Protein AF-A0A7C3JT21-F1 (afdb_monomer_lite)

Radius of gyration: 18.12 Å; chains: 1; bounding box: 40×32×43 Å

Secondary structure (DSSP, 8-state):
-HHHHHTT--GGGS-SSHHHHHHHHHHHHHSS-----HHHHHHHHHHHS--SGGGGGGHHHHHHHHHHHS-HHHHHHTT----HHHHHHHHHHHHHHHHHGGGS-HHHHS-HHHHHHHHHT-

Structure (mmCIF, N/CA/C/O backbone):
data_AF-A0A7C3JT21-F1
#
_entry.id   AF-A0A7C3JT21-F1
#
loop_
_atom_site.group_PDB
_atom_site.id
_atom_site.type_symbol
_atom_site.label_atom_id
_atom_site.label_alt_id
_atom_site.label_comp_id
_atom_site.label_asym_id
_atom_site.label_entity_id
_atom_site.label_seq_id
_atom_site.pdbx_PDB_ins_code
_atom_site.Cartn_x
_atom_site.Cartn_y
_atom_site.Cartn_z
_atom_site.occupancy
_atom_site.B_iso_or_equiv
_atom_site.auth_seq_id
_atom_site.auth_comp_id
_atom_site.auth_asym_id
_atom_site.auth_atom_id
_atom_site.pdbx_PDB_model_num
ATOM 1 N N . LYS A 1 1 ? 3.525 -9.665 -19.776 1.00 68.06 1 LYS A N 1
ATOM 2 C CA . LYS A 1 1 ? 2.415 -10.425 -20.401 1.00 68.06 1 LYS A CA 1
ATOM 3 C C . LYS A 1 1 ? 2.665 -11.930 -20.360 1.00 68.06 1 LYS A C 1
ATOM 5 O O . LYS A 1 1 ? 1.785 -12.656 -19.936 1.00 68.06 1 LYS A O 1
ATOM 10 N N . GLU A 1 2 ? 3.866 -12.395 -20.705 1.00 79.44 2 GLU A N 1
ATOM 11 C CA . GLU A 1 2 ? 4.227 -13.821 -20.662 1.00 79.44 2 GLU A CA 1
ATOM 12 C C . GLU A 1 2 ? 4.009 -14.488 -19.296 1.00 79.44 2 GLU A C 1
ATOM 14 O O . GLU A 1 2 ? 3.307 -15.487 -19.226 1.00 79.44 2 GLU A O 1
ATOM 19 N N . LEU A 1 3 ? 4.465 -13.861 -18.206 1.00 83.75 3 LEU A N 1
ATOM 20 C CA . LEU A 1 3 ? 4.221 -14.362 -16.848 1.00 83.75 3 LEU A CA 1
ATOM 21 C C . LEU A 1 3 ? 2.725 -14.548 -16.539 1.00 83.75 3 LEU A C 1
ATOM 23 O O . LEU A 1 3 ? 2.332 -15.554 -15.970 1.00 83.75 3 LEU A O 1
ATOM 27 N N . ALA A 1 4 ? 1.875 -13.604 -16.946 1.00 84.25 4 ALA A N 1
ATOM 28 C CA . ALA A 1 4 ? 0.433 -13.692 -16.721 1.00 84.25 4 ALA A CA 1
ATOM 29 C C . ALA A 1 4 ? -0.209 -14.855 -17.501 1.00 84.25 4 ALA A C 1
ATOM 31 O O . ALA A 1 4 ? -1.096 -15.518 -16.969 1.00 84.25 4 ALA A O 1
ATOM 32 N N . ARG A 1 5 ? 0.284 -15.162 -18.712 1.00 84.50 5 ARG A N 1
ATOM 33 C CA . ARG A 1 5 ? -0.152 -16.347 -19.475 1.00 84.50 5 ARG A CA 1
ATOM 34 C C . ARG A 1 5 ? 0.218 -17.652 -18.770 1.00 84.50 5 ARG A C 1
ATOM 36 O O . ARG A 1 5 ? -0.601 -18.561 -18.754 1.00 84.50 5 ARG A O 1
ATOM 43 N N . LEU A 1 6 ? 1.395 -17.725 -18.139 1.00 90.19 6 LEU A N 1
ATOM 44 C CA . LEU A 1 6 ? 1.793 -18.892 -17.334 1.00 90.19 6 LEU A CA 1
ATOM 45 C C . LEU A 1 6 ? 0.855 -19.123 -16.140 1.00 90.19 6 LEU A C 1
ATOM 47 O O . LEU A 1 6 ? 0.634 -20.261 -15.745 1.00 90.19 6 LEU A O 1
ATOM 51 N N . PHE A 1 7 ? 0.257 -18.056 -15.605 1.00 89.75 7 PHE A N 1
ATOM 52 C CA . PHE A 1 7 ? -0.783 -18.128 -14.573 1.00 89.75 7 PHE A CA 1
ATOM 53 C C . PHE A 1 7 ? -2.201 -18.360 -15.134 1.00 89.75 7 PHE A C 1
ATOM 55 O O . PHE A 1 7 ? -3.174 -18.247 -14.392 1.00 89.75 7 PHE A O 1
ATOM 62 N N . GLY A 1 8 ? -2.347 -18.661 -16.431 1.00 91.44 8 GLY A N 1
ATOM 63 C CA . GLY A 1 8 ? -3.641 -18.924 -17.070 1.00 91.44 8 GLY A CA 1
ATOM 64 C C . GLY A 1 8 ? -4.510 -17.680 -17.289 1.00 91.44 8 GLY A C 1
ATOM 65 O O . GLY A 1 8 ? -5.704 -17.798 -17.561 1.00 91.44 8 GLY A O 1
ATOM 66 N N . ILE A 1 9 ? -3.944 -16.474 -17.175 1.00 91.31 9 ILE A N 1
ATOM 67 C CA . ILE A 1 9 ? -4.686 -15.229 -17.392 1.00 91.31 9 ILE A CA 1
ATOM 68 C C . ILE A 1 9 ? -4.826 -14.994 -18.901 1.00 91.31 9 ILE A C 1
ATOM 70 O O . ILE A 1 9 ? -3.829 -14.814 -19.605 1.00 91.31 9 ILE A O 1
ATOM 74 N N . ARG A 1 10 ? -6.073 -14.974 -19.392 1.00 90.12 10 ARG A N 1
ATOM 75 C CA . ARG A 1 10 ? -6.402 -14.671 -20.797 1.00 90.12 10 ARG A CA 1
ATOM 76 C C . ARG A 1 10 ? -5.886 -13.287 -21.191 1.00 90.12 10 ARG A C 1
ATOM 78 O O . ARG A 1 10 ? -5.973 -12.355 -20.396 1.00 90.12 10 ARG A O 1
ATOM 85 N N . GLU A 1 11 ? -5.393 -13.137 -22.420 1.00 86.38 11 GLU A N 1
ATOM 86 C CA . GLU A 1 11 ? -4.757 -11.888 -22.868 1.00 86.38 11 GLU A CA 1
ATOM 87 C C . GLU A 1 11 ? -5.711 -10.687 -22.866 1.00 86.38 11 GLU A C 1
ATOM 89 O O . GLU A 1 11 ? -5.312 -9.591 -22.482 1.00 86.38 11 GLU A O 1
ATOM 94 N N . GLU A 1 12 ? -6.987 -10.917 -23.169 1.00 88.69 12 GLU A N 1
ATOM 95 C CA . GLU A 1 12 ? -8.071 -9.931 -23.063 1.00 88.69 12 GLU A CA 1
ATOM 96 C 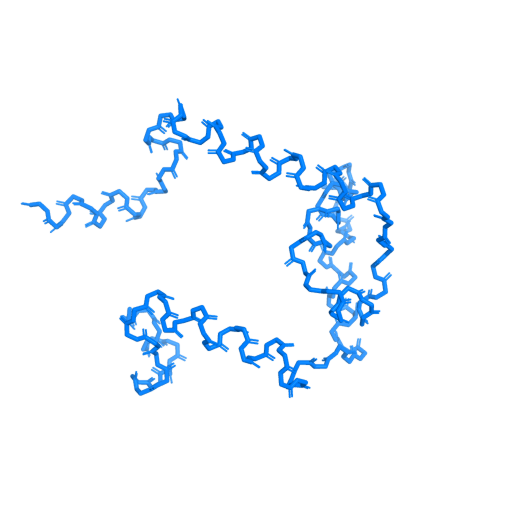C . GLU A 1 12 ? -8.255 -9.349 -21.648 1.00 88.69 12 GLU A C 1
ATOM 98 O O . GLU A 1 12 ? -8.718 -8.221 -21.500 1.00 88.69 12 GLU A O 1
ATOM 103 N N . ASN A 1 13 ? -7.852 -10.084 -20.605 1.00 89.44 13 ASN A N 1
ATOM 104 C CA . ASN A 1 13 ? -7.936 -9.640 -19.213 1.00 89.44 13 ASN A CA 1
ATOM 105 C C . ASN A 1 13 ? -6.678 -8.882 -18.757 1.00 89.44 13 ASN A C 1
ATOM 107 O O . ASN A 1 13 ? -6.632 -8.411 -17.620 1.00 89.44 13 ASN A O 1
ATOM 111 N N . ILE A 1 14 ? -5.637 -8.798 -19.592 1.00 90.69 14 ILE A N 1
ATOM 112 C CA . ILE A 1 14 ? -4.366 -8.159 -19.242 1.00 90.69 14 ILE A CA 1
ATOM 113 C C . ILE A 1 14 ? -4.378 -6.723 -19.776 1.00 90.69 14 ILE A C 1
ATOM 115 O O . ILE A 1 14 ? -4.299 -6.533 -20.993 1.00 90.69 14 ILE A O 1
ATOM 119 N N . PRO A 1 15 ? -4.391 -5.696 -18.905 1.00 92.94 15 PRO A N 1
ATOM 120 C CA . PRO A 1 15 ? -4.353 -4.315 -19.363 1.00 92.94 15 PRO A CA 1
ATOM 121 C C . PRO A 1 15 ? -3.105 -4.051 -20.224 1.00 92.94 15 PRO A C 1
ATOM 123 O O . PRO A 1 15 ? -1.996 -4.452 -19.846 1.00 92.94 15 PRO A O 1
ATOM 126 N N . PRO A 1 16 ? -3.253 -3.412 -21.399 1.00 89.62 16 PRO A N 1
ATOM 12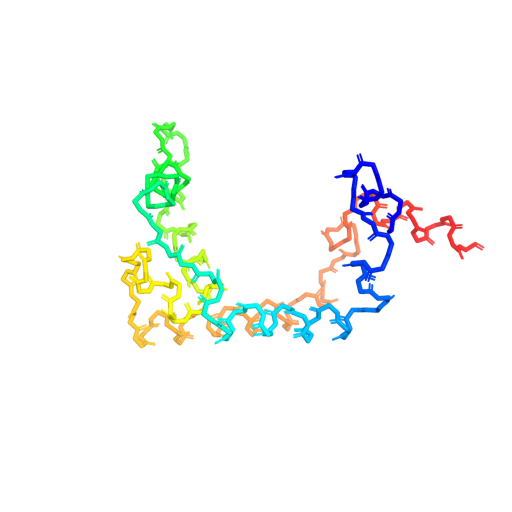7 C CA . PRO A 1 16 ? -2.163 -3.308 -22.361 1.00 89.62 16 PRO A CA 1
ATOM 128 C C . PRO A 1 16 ? -1.080 -2.319 -21.920 1.00 89.62 16 PRO A C 1
ATOM 130 O O . PRO A 1 16 ? 0.083 -2.506 -22.290 1.00 89.62 16 PRO A O 1
ATOM 133 N N . ARG A 1 17 ? -1.435 -1.299 -21.126 1.00 91.88 17 ARG A N 1
ATOM 134 C CA . ARG A 1 17 ? -0.506 -0.311 -20.565 1.00 91.88 17 ARG A CA 1
ATOM 135 C C . ARG A 1 17 ? -0.745 -0.105 -19.071 1.00 91.88 17 ARG A C 1
ATOM 137 O O . ARG A 1 17 ? -1.785 -0.461 -18.522 1.00 91.88 17 ARG A O 1
ATOM 144 N N . LEU A 1 18 ? 0.232 0.521 -18.417 1.00 91.12 18 LEU A N 1
ATOM 145 C CA . LEU A 1 18 ? 0.151 0.843 -16.993 1.00 91.12 18 LEU A CA 1
ATOM 146 C C . LEU A 1 18 ? -1.048 1.755 -16.642 1.00 91.12 18 LEU A C 1
ATOM 148 O O . LEU A 1 18 ? -1.741 1.427 -15.685 1.00 91.12 18 LEU A O 1
ATOM 152 N N . PRO A 1 19 ? -1.383 2.809 -17.416 1.00 96.25 19 PRO A N 1
ATOM 153 C CA . PRO A 1 19 ? -2.582 3.607 -17.138 1.00 96.25 19 PRO A CA 1
ATOM 154 C C . PRO A 1 19 ? -3.892 2.808 -17.219 1.00 96.25 19 PRO A C 1
ATOM 156 O O . PRO A 1 19 ? -4.806 3.043 -16.431 1.00 96.25 19 PRO A O 1
ATOM 159 N N . ASP A 1 20 ? -3.977 1.830 -18.130 1.00 94.69 20 ASP A N 1
ATOM 160 C CA . ASP A 1 20 ? -5.144 0.944 -18.242 1.00 94.69 20 ASP A CA 1
ATOM 161 C C . ASP A 1 20 ? -5.265 0.042 -17.003 1.00 94.69 20 ASP A C 1
ATOM 163 O O . ASP A 1 20 ? -6.362 -0.195 -16.492 1.00 94.69 20 ASP A O 1
ATOM 167 N N . PHE A 1 21 ? -4.125 -0.427 -16.481 1.00 94.38 21 PHE A N 1
ATOM 168 C CA . PHE A 1 21 ? -4.073 -1.176 -15.228 1.00 94.38 21 PHE A CA 1
ATOM 169 C C . PHE A 1 21 ? -4.498 -0.318 -14.031 1.00 94.38 21 PHE A C 1
ATOM 171 O O . PHE A 1 21 ? -5.285 -0.781 -13.205 1.00 94.38 21 PHE A O 1
ATOM 178 N N . ASP A 1 22 ? -4.041 0.933 -13.951 1.00 94.62 22 ASP A N 1
ATOM 179 C CA . ASP A 1 22 ? -4.435 1.853 -12.880 1.00 94.62 22 ASP A CA 1
ATOM 180 C C . ASP A 1 22 ? -5.947 2.114 -12.889 1.00 94.62 22 ASP A C 1
ATOM 182 O O . ASP A 1 22 ? -6.580 2.149 -11.829 1.00 94.62 22 ASP A O 1
ATOM 186 N N . LEU A 1 23 ? -6.544 2.260 -14.077 1.00 94.88 23 LEU A N 1
ATOM 187 C CA . LEU A 1 23 ? -7.989 2.413 -14.236 1.00 94.88 23 LEU A CA 1
ATOM 188 C C . LEU A 1 23 ? -8.743 1.158 -13.774 1.00 94.88 23 LEU A C 1
ATOM 190 O O . LEU A 1 23 ? -9.692 1.262 -12.991 1.00 94.88 23 LEU A O 1
ATOM 194 N N . TYR A 1 24 ? -8.298 -0.023 -14.215 1.00 93.62 24 TYR A N 1
ATOM 195 C CA . TYR A 1 24 ? -8.843 -1.309 -13.777 1.00 93.62 24 TYR A CA 1
ATOM 196 C C . TYR A 1 24 ? -8.781 -1.462 -12.250 1.00 93.62 24 TYR A C 1
ATOM 198 O O . TYR A 1 24 ? -9.792 -1.776 -11.617 1.00 93.62 24 TYR A O 1
ATOM 206 N N . LEU A 1 25 ? -7.625 -1.177 -11.644 1.00 93.00 25 LEU A N 1
ATOM 207 C CA . LEU A 1 25 ? -7.417 -1.299 -10.203 1.00 93.00 25 LEU A CA 1
ATOM 208 C C . LEU A 1 25 ? -8.315 -0.332 -9.423 1.00 93.00 25 LEU A C 1
ATOM 210 O O . LEU A 1 25 ? -8.958 -0.735 -8.454 1.00 93.00 25 LEU A O 1
ATOM 214 N N . ARG A 1 26 ? -8.414 0.931 -9.859 1.00 92.19 26 ARG A N 1
ATOM 215 C CA . ARG A 1 26 ? -9.321 1.919 -9.248 1.00 92.19 26 ARG A CA 1
ATOM 216 C C . ARG A 1 26 ? -10.771 1.455 -9.307 1.00 92.19 26 ARG A C 1
ATOM 218 O O . ARG A 1 26 ? -11.458 1.544 -8.293 1.00 92.19 26 ARG A O 1
ATOM 225 N N . ARG A 1 27 ? -11.209 0.917 -10.452 1.00 92.75 27 ARG A N 1
ATOM 226 C CA . ARG A 1 27 ? -12.557 0.356 -10.617 1.00 92.75 27 ARG A CA 1
ATOM 227 C C . ARG A 1 27 ? -12.793 -0.823 -9.676 1.00 92.75 27 ARG A C 1
ATOM 229 O O . ARG A 1 27 ? -13.831 -0.867 -9.032 1.00 92.75 27 ARG A O 1
ATOM 236 N N . MET A 1 28 ? -11.845 -1.751 -9.555 1.00 92.44 28 MET A N 1
ATOM 237 C CA . MET A 1 28 ? -11.961 -2.874 -8.615 1.00 92.44 28 MET A CA 1
ATOM 238 C C . MET A 1 28 ? -12.103 -2.417 -7.161 1.00 92.44 28 MET A C 1
ATOM 240 O O . MET A 1 28 ? -12.907 -2.972 -6.413 1.00 92.44 28 MET A O 1
ATOM 244 N N . LEU A 1 29 ? -11.320 -1.411 -6.766 1.00 90.06 29 LEU A N 1
ATOM 245 C CA . LEU A 1 29 ? -11.330 -0.869 -5.409 1.00 90.06 29 LEU A CA 1
ATOM 246 C C . LEU A 1 29 ? -12.616 -0.086 -5.096 1.00 90.06 29 LEU A C 1
ATOM 248 O O . LEU A 1 29 ? -13.046 -0.092 -3.944 1.00 90.06 29 LEU A O 1
ATOM 252 N N . SER A 1 30 ? -13.220 0.588 -6.082 1.00 87.06 30 SER A N 1
ATOM 253 C CA . SER A 1 30 ? -14.423 1.411 -5.883 1.00 87.06 30 SER A CA 1
ATOM 254 C C . SER A 1 30 ? -15.741 0.671 -6.114 1.00 87.06 30 SER A C 1
ATOM 256 O O . SER A 1 30 ? -16.736 1.010 -5.483 1.00 87.06 30 SER A O 1
ATOM 258 N N . ALA A 1 31 ? -15.768 -0.354 -6.971 1.00 82.81 31 ALA A N 1
ATOM 259 C CA . ALA A 1 31 ? -16.994 -1.052 -7.372 1.00 82.81 31 ALA A CA 1
ATOM 260 C C . ALA A 1 31 ? -17.571 -2.001 -6.302 1.00 82.81 31 ALA A C 1
ATOM 262 O O . ALA A 1 31 ? -18.492 -2.757 -6.594 1.00 82.81 31 ALA A O 1
ATOM 263 N N . GLY A 1 32 ? -17.010 -2.031 -5.087 1.00 79.88 32 GLY A N 1
ATOM 264 C CA . GLY A 1 32 ? -17.469 -2.917 -4.008 1.00 79.88 32 GLY A CA 1
ATOM 265 C C . GLY A 1 32 ? -17.210 -4.409 -4.253 1.00 79.88 32 GLY A C 1
ATOM 266 O O . GLY A 1 32 ? -17.617 -5.238 -3.447 1.00 79.88 32 GLY A O 1
ATOM 267 N N . ALA A 1 33 ? -16.498 -4.763 -5.328 1.00 82.06 33 ALA A N 1
ATOM 268 C CA . ALA A 1 33 ? -16.165 -6.147 -5.668 1.00 82.06 33 ALA A CA 1
ATOM 269 C C . ALA A 1 33 ? -15.214 -6.805 -4.648 1.00 82.06 33 ALA A C 1
ATOM 271 O O . ALA A 1 33 ? -15.131 -8.029 -4.568 1.00 82.06 33 ALA A O 1
ATOM 272 N N . LEU A 1 34 ? -14.484 -6.001 -3.869 1.00 85.12 34 LEU A N 1
ATOM 273 C CA . LEU A 1 34 ? -13.563 -6.462 -2.835 1.00 85.12 34 LEU A CA 1
ATOM 274 C C . LEU A 1 34 ? -14.216 -6.352 -1.455 1.00 85.12 34 LEU A C 1
ATOM 276 O O . LEU A 1 34 ? -14.331 -5.260 -0.900 1.00 85.12 34 LEU A O 1
ATOM 280 N N . ALA A 1 35 ? -14.592 -7.494 -0.881 1.00 85.12 35 ALA A N 1
ATOM 281 C CA . ALA A 1 35 ? -15.129 -7.585 0.473 1.00 85.12 35 ALA A CA 1
ATOM 282 C C . ALA A 1 35 ? -14.142 -8.290 1.414 1.00 85.12 35 ALA A C 1
ATOM 284 O O . ALA A 1 35 ? -13.593 -9.348 1.099 1.00 85.12 35 ALA A O 1
ATOM 285 N N . VAL A 1 36 ? -13.938 -7.724 2.607 1.00 91.12 36 VAL A N 1
ATOM 286 C CA . VAL A 1 36 ? -13.097 -8.341 3.641 1.00 91.12 36 VAL A CA 1
ATOM 287 C C . VAL A 1 36 ? -13.939 -9.308 4.474 1.00 91.12 36 VAL A C 1
ATOM 289 O O . VAL A 1 36 ? -14.577 -8.926 5.453 1.00 91.12 36 VAL A O 1
ATOM 292 N N . GLY A 1 37 ? -13.943 -10.577 4.067 1.00 92.81 37 GLY A N 1
ATOM 293 C CA . GLY A 1 37 ? -14.622 -11.654 4.792 1.00 92.81 37 GLY A CA 1
ATOM 294 C C . GLY A 1 37 ? -13.804 -12.243 5.956 1.00 92.81 37 GLY A C 1
ATOM 295 O O . GLY A 1 37 ? -12.616 -11.940 6.109 1.00 92.81 37 GLY A O 1
ATOM 296 N N . PRO A 1 38 ? -14.390 -13.162 6.749 1.00 93.50 38 PRO A N 1
ATOM 297 C CA . PRO A 1 38 ? -13.719 -13.789 7.893 1.00 93.50 38 PRO A CA 1
ATOM 298 C C . PRO A 1 38 ? -12.390 -14.473 7.537 1.00 93.50 38 PRO A C 1
ATOM 300 O O . PRO A 1 38 ? -11.391 -14.288 8.228 1.00 93.50 38 PRO A O 1
ATOM 303 N N . ARG A 1 39 ? -12.339 -15.199 6.410 1.00 93.81 39 ARG A N 1
ATOM 304 C CA . ARG A 1 39 ? -11.104 -15.841 5.919 1.00 93.81 39 ARG A CA 1
ATOM 305 C C . ARG A 1 39 ? -10.004 -14.824 5.610 1.00 93.81 39 ARG A C 1
ATOM 307 O O . ARG A 1 39 ? -8.849 -15.050 5.951 1.00 93.81 39 ARG A O 1
ATOM 314 N N . ALA A 1 40 ? -10.364 -13.688 5.014 1.00 92.88 40 ALA A N 1
ATOM 315 C CA . ALA A 1 40 ? -9.412 -12.623 4.723 1.00 92.88 40 ALA A CA 1
ATOM 316 C C . ALA A 1 40 ? -8.835 -12.023 6.014 1.00 92.88 40 ALA A C 1
ATOM 318 O O . ALA A 1 40 ? -7.633 -11.777 6.080 1.00 92.88 40 ALA A O 1
ATOM 319 N N . LYS A 1 41 ? -9.657 -11.843 7.059 1.00 93.31 41 LYS A N 1
ATOM 320 C CA . LYS A 1 41 ? -9.194 -11.373 8.377 1.00 93.31 41 LYS A CA 1
ATOM 321 C C . LYS A 1 41 ? -8.215 -12.349 9.033 1.00 93.31 41 LYS A C 1
ATOM 323 O O . LYS A 1 41 ? -7.209 -11.908 9.585 1.00 93.31 41 LYS A O 1
ATOM 328 N N . LEU A 1 42 ? -8.478 -13.656 8.946 1.00 92.62 42 LEU A N 1
ATOM 329 C CA . LEU A 1 42 ? -7.567 -14.685 9.462 1.00 92.62 42 LEU A CA 1
ATOM 330 C C . LEU A 1 42 ? -6.203 -14.619 8.764 1.00 92.62 42 LEU A C 1
ATOM 332 O O . LEU A 1 42 ? -5.184 -14.473 9.433 1.00 92.62 42 LEU A O 1
ATOM 336 N N . LEU A 1 43 ? -6.196 -14.603 7.428 1.00 92.19 43 LEU A N 1
ATOM 337 C CA . LEU A 1 43 ? -4.961 -14.482 6.647 1.00 92.19 43 LEU A CA 1
ATOM 338 C C . LEU A 1 43 ? -4.217 -13.175 6.946 1.00 92.19 43 LEU A C 1
ATOM 340 O O . LEU A 1 43 ? -3.001 -13.173 7.125 1.00 92.19 43 LEU A O 1
ATOM 344 N N . ALA A 1 44 ? -4.939 -12.057 7.054 1.00 91.50 44 ALA A N 1
ATOM 345 C CA . ALA A 1 44 ? -4.338 -10.778 7.410 1.00 91.50 44 ALA A CA 1
ATOM 346 C C . ALA A 1 44 ? -3.679 -10.825 8.794 1.00 91.50 44 ALA A C 1
ATOM 348 O O . ALA A 1 44 ? -2.602 -10.259 8.970 1.00 91.50 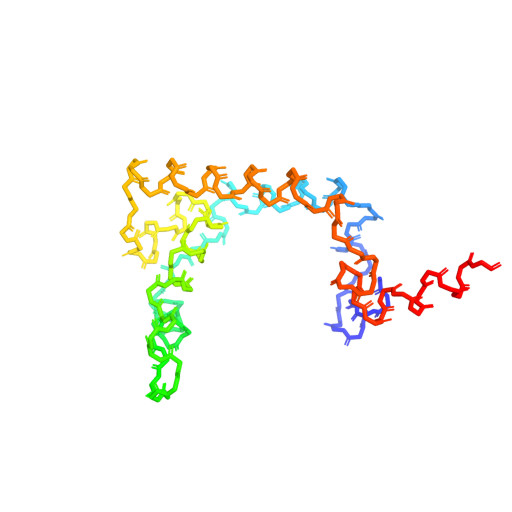44 ALA A O 1
ATOM 349 N N . ARG A 1 45 ? -4.276 -11.518 9.772 1.00 90.12 45 ARG A N 1
ATOM 350 C CA . ARG A 1 45 ? -3.671 -11.692 11.097 1.00 90.12 45 ARG A CA 1
ATOM 351 C C . ARG A 1 45 ? -2.357 -12.466 11.009 1.00 90.12 45 ARG A C 1
ATOM 353 O O . ARG A 1 45 ? -1.379 -12.024 11.604 1.00 90.12 45 ARG A O 1
ATOM 360 N N . ASP A 1 46 ? -2.316 -13.554 10.250 1.00 89.19 46 ASP A N 1
ATOM 361 C CA . ASP A 1 46 ? -1.101 -14.365 10.109 1.00 89.19 46 ASP A CA 1
ATOM 362 C C . ASP A 1 46 ? 0.031 -13.605 9.397 1.00 89.19 46 ASP A C 1
ATOM 364 O O . ASP A 1 46 ? 1.193 -13.706 9.795 1.00 89.19 46 ASP A O 1
ATOM 368 N N . ILE A 1 47 ? -0.308 -12.774 8.404 1.00 88.56 47 ILE A N 1
ATOM 369 C CA . ILE A 1 47 ? 0.658 -11.932 7.678 1.00 88.56 47 ILE A CA 1
ATOM 370 C C . ILE A 1 47 ? 1.160 -10.772 8.553 1.00 88.56 47 ILE A C 1
ATOM 372 O O . ILE A 1 47 ? 2.356 -10.487 8.601 1.00 88.56 47 ILE A O 1
ATOM 376 N N . LEU A 1 48 ? 0.253 -10.074 9.242 1.00 88.31 48 LEU A N 1
ATOM 377 C CA . LEU A 1 48 ? 0.562 -8.838 9.972 1.00 88.31 48 LEU A CA 1
ATOM 378 C C . LEU A 1 48 ? 1.132 -9.068 11.376 1.00 88.31 48 LEU A C 1
ATOM 380 O O . LEU A 1 48 ? 1.723 -8.151 11.957 1.00 88.31 48 LEU A O 1
ATOM 384 N N . TYR A 1 49 ? 0.943 -10.264 11.930 1.00 86.75 49 TYR A N 1
ATOM 385 C CA . TYR A 1 49 ? 1.405 -10.653 13.259 1.00 86.75 49 TYR A CA 1
ATOM 386 C C . TYR A 1 49 ? 2.231 -11.941 13.169 1.00 86.75 49 TYR A C 1
ATOM 388 O O . TYR A 1 49 ? 1.802 -12.988 13.665 1.00 86.75 49 TYR A O 1
ATOM 396 N N . PRO A 1 50 ? 3.423 -11.880 12.544 1.00 80.25 50 PRO A N 1
ATOM 397 C CA . PRO A 1 50 ? 4.256 -13.057 12.358 1.00 80.25 50 PRO A CA 1
ATOM 398 C C . PRO A 1 50 ? 4.619 -13.687 13.709 1.00 80.25 50 PRO A C 1
ATOM 400 O O . PRO A 1 50 ? 5.024 -12.999 14.650 1.00 80.25 50 PRO A O 1
ATOM 403 N N . ARG A 1 51 ? 4.492 -15.017 13.801 1.00 79.50 51 ARG A N 1
ATOM 404 C CA . ARG A 1 51 ? 4.820 -15.787 15.017 1.00 79.50 51 ARG A CA 1
ATOM 405 C C . ARG A 1 51 ? 6.328 -15.946 15.240 1.00 79.50 51 ARG A C 1
ATOM 407 O O . ARG A 1 51 ? 6.761 -16.120 16.374 1.00 79.50 51 ARG A O 1
ATOM 414 N N . GLN A 1 52 ? 7.120 -15.859 14.173 1.00 80.75 52 GLN A N 1
ATOM 415 C CA . GLN A 1 52 ? 8.581 -15.958 14.213 1.00 80.75 52 GLN A CA 1
ATOM 416 C C . GLN A 1 52 ? 9.205 -14.796 14.999 1.00 80.75 52 GLN A C 1
ATOM 418 O O . GLN A 1 52 ? 9.018 -13.629 14.652 1.00 80.75 52 GLN A O 1
ATOM 423 N N . TRP A 1 53 ? 9.960 -15.116 16.056 1.00 77.12 53 TRP A N 1
ATOM 424 C CA . TRP A 1 53 ? 10.463 -14.137 17.029 1.00 77.12 53 TRP A CA 1
ATOM 425 C C . TRP A 1 53 ? 11.295 -13.017 16.391 1.00 77.12 53 TRP A C 1
ATOM 427 O O . TRP A 1 53 ? 11.109 -11.851 16.734 1.00 77.12 53 TRP A O 1
ATOM 437 N N . GLY A 1 54 ? 12.135 -13.348 15.405 1.00 82.56 54 GLY A N 1
ATOM 438 C CA . GLY A 1 54 ? 13.017 -12.388 14.732 1.00 82.56 54 GLY A CA 1
ATOM 439 C C . GLY A 1 54 ? 12.297 -11.273 13.963 1.00 82.56 54 GLY A C 1
ATOM 440 O O . GLY A 1 54 ? 12.839 -10.179 13.842 1.00 82.56 54 GLY A O 1
ATOM 441 N N . LEU A 1 55 ? 11.061 -11.493 13.494 1.00 76.69 55 LEU A N 1
ATOM 442 C CA . LEU A 1 55 ? 10.298 -10.468 12.761 1.00 76.69 55 LEU A CA 1
ATOM 443 C C . LEU A 1 55 ? 9.339 -9.663 13.643 1.00 76.69 55 LEU A C 1
ATOM 445 O O . LEU A 1 55 ? 8.807 -8.642 13.199 1.00 76.69 55 LEU A O 1
ATOM 449 N N . ARG A 1 56 ? 9.109 -10.085 14.894 1.00 77.88 56 ARG A N 1
ATOM 450 C CA . ARG A 1 56 ? 8.177 -9.406 15.814 1.00 77.88 56 ARG A CA 1
ATOM 451 C C . ARG A 1 56 ? 8.527 -7.926 16.035 1.00 77.88 56 ARG A C 1
ATOM 453 O O . ARG A 1 56 ? 7.587 -7.127 16.006 1.00 77.88 56 ARG A O 1
ATOM 460 N N . PRO A 1 57 ? 9.810 -7.520 16.170 1.00 83.81 57 PRO A N 1
ATOM 461 C CA . PRO A 1 57 ? 10.166 -6.109 16.345 1.00 83.81 57 PRO A CA 1
ATOM 462 C C . PRO A 1 57 ? 9.765 -5.224 15.158 1.00 83.81 57 PRO A C 1
ATOM 464 O O . PRO A 1 57 ? 9.342 -4.087 15.349 1.00 83.81 57 PRO A O 1
ATOM 467 N N . ALA A 1 58 ? 9.827 -5.753 13.932 1.00 85.19 58 ALA A N 1
ATOM 468 C CA . ALA A 1 58 ? 9.446 -5.022 12.724 1.00 85.19 58 ALA A CA 1
ATOM 469 C C . ALA A 1 58 ? 7.922 -5.016 12.473 1.00 85.19 58 ALA A C 1
ATOM 471 O O . ALA A 1 58 ? 7.416 -4.232 11.667 1.00 85.19 58 ALA A O 1
ATOM 472 N N . GLY A 1 59 ? 7.162 -5.852 13.188 1.00 86.12 59 GLY A N 1
ATOM 47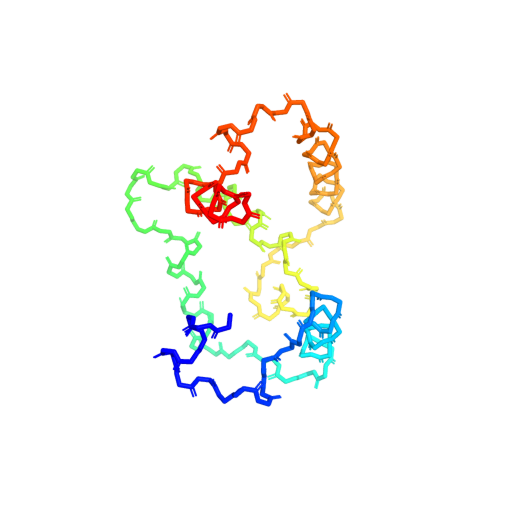3 C CA . GLY A 1 59 ? 5.717 -6.019 13.017 1.00 86.12 59 GLY A CA 1
ATOM 474 C C . GLY A 1 59 ? 4.893 -4.721 13.080 1.00 86.12 59 GLY A C 1
ATOM 475 O O . GLY A 1 59 ? 4.031 -4.517 12.224 1.00 86.12 59 GLY A O 1
ATOM 476 N N . PRO A 1 60 ? 5.098 -3.804 14.049 1.00 89.00 60 PRO A N 1
ATOM 477 C CA . PRO A 1 60 ? 4.393 -2.519 14.073 1.00 89.00 60 PRO A CA 1
ATOM 478 C C . PRO A 1 60 ? 4.637 -1.662 12.823 1.00 89.00 60 PRO A C 1
ATOM 480 O O . PRO A 1 60 ? 3.696 -1.046 12.315 1.00 89.00 60 PRO A O 1
ATOM 483 N N . LEU A 1 61 ? 5.871 -1.653 12.308 1.00 89.38 61 LEU A N 1
ATOM 484 C CA . LEU A 1 61 ? 6.242 -0.906 11.107 1.00 89.38 61 LEU A CA 1
ATOM 485 C C . LEU A 1 61 ? 5.585 -1.508 9.861 1.00 89.38 61 LEU A C 1
ATOM 487 O O . LEU A 1 61 ? 4.933 -0.783 9.111 1.00 89.38 61 LEU A O 1
ATOM 491 N N . PHE A 1 62 ? 5.662 -2.829 9.681 1.00 88.12 62 PHE A N 1
ATOM 492 C CA . PHE A 1 62 ? 4.991 -3.508 8.568 1.00 88.12 62 PHE A CA 1
ATOM 493 C C . PHE A 1 62 ? 3.476 -3.299 8.593 1.00 88.12 62 PHE A C 1
ATOM 495 O O . PHE A 1 62 ? 2.876 -3.018 7.554 1.00 88.12 62 PHE A O 1
ATOM 502 N N . ARG A 1 63 ? 2.851 -3.340 9.777 1.00 91.75 63 ARG A N 1
ATOM 503 C CA . ARG A 1 63 ? 1.425 -3.017 9.944 1.00 91.75 63 ARG A CA 1
ATOM 504 C C . ARG A 1 63 ? 1.105 -1.576 9.572 1.00 91.75 63 ARG A C 1
ATOM 506 O O . ARG A 1 63 ? 0.060 -1.323 8.982 1.00 91.75 63 ARG A O 1
ATOM 513 N N . PHE A 1 64 ? 1.974 -0.630 9.923 1.00 93.75 64 PHE A N 1
ATOM 514 C CA . PHE A 1 64 ? 1.806 0.771 9.546 1.00 93.75 64 PHE A CA 1
ATOM 515 C C . PHE A 1 64 ? 1.883 0.973 8.033 1.00 93.75 64 PHE A C 1
ATOM 517 O O . PHE A 1 64 ? 0.977 1.585 7.473 1.00 93.75 64 PHE A O 1
ATOM 524 N N . ILE A 1 65 ? 2.908 0.420 7.384 1.00 92.56 65 ILE A N 1
ATOM 525 C CA . ILE A 1 65 ? 3.084 0.516 5.931 1.00 92.56 65 ILE A CA 1
ATOM 526 C C . ILE A 1 65 ? 1.912 -0.158 5.214 1.00 92.56 65 ILE A C 1
ATOM 528 O O . ILE A 1 65 ? 1.282 0.460 4.363 1.00 92.56 65 ILE A O 1
ATOM 532 N N . THR A 1 66 ? 1.563 -1.387 5.609 1.00 91.62 66 THR A N 1
ATOM 533 C CA . THR A 1 66 ? 0.458 -2.135 4.991 1.00 91.62 66 THR A CA 1
ATOM 534 C C . THR A 1 66 ? -0.866 -1.390 5.123 1.00 91.62 66 THR A C 1
ATOM 536 O O . THR A 1 66 ? -1.585 -1.253 4.141 1.00 91.62 66 THR A O 1
ATOM 539 N N . ALA A 1 67 ? -1.179 -0.851 6.306 1.00 93.94 67 ALA A N 1
ATOM 540 C CA . ALA A 1 67 ? -2.392 -0.059 6.486 1.00 93.94 67 ALA A CA 1
ATOM 541 C C . ALA A 1 67 ? -2.382 1.218 5.625 1.00 93.94 67 ALA A C 1
ATOM 543 O O . ALA A 1 67 ? -3.406 1.544 5.034 1.00 93.94 67 ALA A O 1
ATOM 544 N N . GLY A 1 68 ? -1.242 1.907 5.505 1.00 93.81 68 GLY A N 1
ATOM 545 C CA . GLY A 1 68 ? -1.122 3.122 4.690 1.00 93.81 68 GLY A CA 1
ATOM 546 C C . GLY A 1 68 ? -1.280 2.890 3.187 1.00 93.81 68 GLY A C 1
ATOM 547 O O . GLY A 1 68 ? -1.763 3.769 2.481 1.00 93.81 68 GLY A O 1
ATOM 548 N N . LEU A 1 69 ? -0.942 1.694 2.701 1.00 92.50 69 LEU A N 1
ATOM 549 C CA . LEU A 1 69 ? -1.121 1.309 1.297 1.00 92.50 69 LEU A CA 1
ATOM 550 C C . LEU A 1 69 ? -2.572 0.957 0.940 1.00 92.50 69 LEU A C 1
ATOM 552 O O . LEU A 1 69 ? -2.916 0.892 -0.239 1.00 92.50 69 LEU A O 1
ATOM 556 N N . LEU A 1 70 ? -3.424 0.712 1.936 1.00 92.69 70 LEU A N 1
ATOM 557 C CA . LEU A 1 70 ? -4.801 0.290 1.715 1.00 92.69 70 LEU A CA 1
ATOM 558 C C . LEU A 1 70 ? -5.761 1.494 1.632 1.00 92.69 70 LEU A C 1
ATOM 560 O O . LEU A 1 70 ? -5.686 2.413 2.459 1.00 92.69 70 LEU A O 1
ATOM 564 N N . PRO A 1 71 ? -6.737 1.470 0.702 1.00 90.75 71 PRO A N 1
ATOM 565 C CA . PRO A 1 71 ? -7.882 2.375 0.730 1.00 90.75 71 PRO A CA 1
ATOM 566 C C . PRO A 1 71 ? -8.650 2.281 2.052 1.00 90.75 71 PRO A C 1
ATOM 568 O O . PRO A 1 71 ? -8.671 1.233 2.704 1.00 90.75 71 PRO A O 1
ATOM 571 N N . GLN A 1 72 ? -9.336 3.364 2.424 1.00 90.19 72 GLN A N 1
ATOM 572 C CA . GLN A 1 72 ? -10.079 3.455 3.684 1.00 90.19 72 GLN A CA 1
ATOM 573 C C . GLN A 1 72 ? -11.074 2.300 3.878 1.00 90.19 72 GLN A C 1
ATOM 575 O O . GLN A 1 72 ? -11.106 1.713 4.956 1.00 90.19 72 GLN A O 1
ATOM 580 N N . ALA A 1 73 ? -11.822 1.925 2.834 1.00 89.00 73 ALA A N 1
ATOM 581 C CA . ALA A 1 73 ? -12.796 0.834 2.902 1.00 89.00 73 ALA A CA 1
ATOM 582 C C . ALA A 1 73 ? -12.154 -0.510 3.294 1.00 89.00 73 ALA A C 1
ATOM 584 O O . ALA A 1 73 ? -12.651 -1.206 4.179 1.00 89.00 73 ALA A O 1
ATOM 585 N N . LEU A 1 74 ? -11.001 -0.845 2.702 1.00 91.62 74 LEU A N 1
ATOM 586 C CA . LEU A 1 74 ? -10.278 -2.079 3.020 1.00 91.62 74 LEU A CA 1
ATOM 587 C C . LEU A 1 74 ? -9.632 -2.016 4.404 1.00 91.62 74 LEU A C 1
ATOM 589 O O . LEU A 1 74 ? -9.691 -2.997 5.141 1.00 91.62 74 LEU A O 1
ATOM 593 N N . ARG A 1 75 ? -9.073 -0.865 4.803 1.00 93.31 75 ARG A N 1
ATOM 594 C CA . ARG A 1 75 ? -8.554 -0.682 6.170 1.00 93.31 75 ARG A CA 1
ATOM 595 C C . ARG A 1 75 ? -9.621 -0.951 7.222 1.00 93.31 75 ARG A C 1
ATOM 597 O O . ARG A 1 75 ? -9.347 -1.681 8.171 1.00 93.31 75 ARG A O 1
ATOM 604 N N . SER A 1 76 ? -10.814 -0.384 7.039 1.00 90.88 76 SER A N 1
ATOM 605 C CA . SER A 1 76 ? -11.952 -0.616 7.928 1.00 90.88 76 SER A CA 1
ATOM 606 C C . SER A 1 76 ? -12.380 -2.082 7.914 1.00 90.88 76 SER A C 1
ATOM 608 O O . SER A 1 76 ? -12.572 -2.661 8.978 1.00 90.88 76 SER A O 1
ATOM 610 N N . GLY A 1 77 ? -12.440 -2.712 6.735 1.00 91.38 77 GLY A N 1
ATOM 611 C CA . GLY A 1 77 ? -12.756 -4.137 6.606 1.00 91.38 77 GLY A CA 1
ATOM 612 C C . GLY A 1 77 ? -11.772 -5.054 7.342 1.00 91.38 77 GLY A C 1
ATOM 613 O O . GLY A 1 77 ? -12.192 -6.035 7.951 1.00 91.38 77 GLY A O 1
ATOM 614 N N . TYR A 1 78 ? -10.479 -4.723 7.340 1.00 93.31 78 TYR A N 1
ATOM 615 C CA . TYR A 1 78 ? -9.436 -5.439 8.089 1.00 93.31 78 TYR A CA 1
ATOM 616 C C . TYR A 1 78 ? -9.275 -4.973 9.546 1.00 93.31 78 TYR A C 1
ATOM 618 O O . TYR A 1 78 ? -8.369 -5.448 10.230 1.00 93.31 78 TYR A O 1
ATOM 626 N N . GLU A 1 79 ? -10.110 -4.044 10.023 1.00 92.62 79 GLU A N 1
ATOM 627 C CA . GLU A 1 79 ? -10.056 -3.485 11.384 1.00 92.62 79 GLU A CA 1
ATOM 628 C C . GLU A 1 79 ? -8.688 -2.860 11.735 1.00 92.62 79 GLU A C 1
ATOM 630 O O . GLU A 1 79 ? -8.230 -2.838 12.883 1.00 92.62 79 GLU A O 1
ATOM 635 N N . LEU A 1 80 ? -8.005 -2.311 10.727 1.00 92.00 80 LEU A N 1
ATOM 636 C CA . LEU A 1 80 ? -6.704 -1.679 10.903 1.00 92.00 80 LEU A CA 1
ATOM 637 C C . LEU A 1 80 ? -6.881 -0.261 11.443 1.00 92.00 80 LEU A C 1
ATOM 639 O O . LEU A 1 80 ? -7.332 0.645 10.742 1.00 92.00 80 LEU A O 1
ATOM 643 N N . ARG A 1 81 ? -6.460 -0.045 12.694 1.00 89.06 81 ARG A N 1
ATOM 644 C CA . ARG A 1 81 ? -6.513 1.275 13.344 1.00 89.06 81 ARG A CA 1
ATOM 645 C C . ARG A 1 81 ? -5.755 2.316 12.521 1.00 89.06 81 ARG A C 1
ATOM 647 O O . ARG A 1 81 ? -4.533 2.232 12.398 1.00 89.06 81 ARG A O 1
ATOM 654 N N . TRP A 1 82 ? -6.439 3.344 12.036 1.00 94.50 82 TRP A N 1
ATOM 655 C CA . TRP A 1 82 ? -5.818 4.413 11.260 1.00 94.50 82 TRP A CA 1
ATOM 656 C C . TRP A 1 82 ? -6.287 5.779 11.748 1.00 94.50 82 TRP A C 1
ATOM 658 O O . TRP A 1 82 ? -7.481 6.045 11.789 1.00 94.50 82 TRP A O 1
ATOM 668 N N . SER A 1 83 ? -5.345 6.631 12.148 1.00 93.12 83 SER A N 1
ATOM 669 C CA . SER A 1 83 ? -5.629 7.978 12.649 1.00 93.12 83 SER A CA 1
ATOM 670 C C . SER A 1 83 ? -5.103 9.037 11.687 1.00 93.12 83 SER A C 1
ATOM 672 O O . SER A 1 83 ? -4.196 8.771 10.897 1.00 93.12 83 SER A O 1
ATOM 674 N N . VAL A 1 84 ? -5.606 10.267 11.808 1.00 93.50 84 VAL A N 1
ATOM 675 C CA . VAL A 1 84 ? -5.135 11.417 11.013 1.00 93.50 84 VAL A CA 1
ATO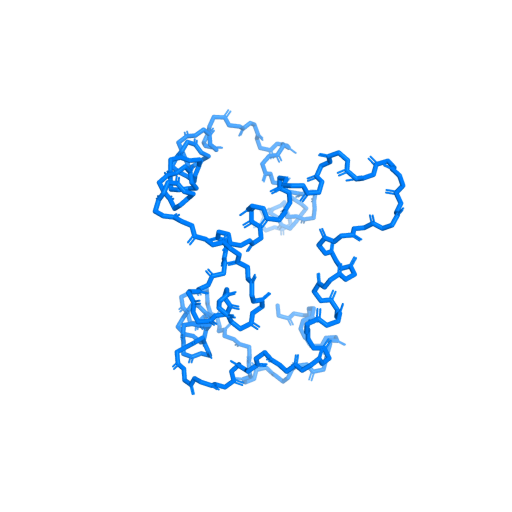M 676 C C . VAL A 1 84 ? -3.623 11.631 11.171 1.00 93.50 84 VAL A C 1
ATOM 678 O O . VAL A 1 84 ? -2.925 11.927 10.205 1.00 93.50 84 VAL A O 1
ATOM 681 N N . GLY A 1 85 ? -3.075 11.411 12.372 1.00 95.69 85 GLY A N 1
ATOM 682 C CA . GLY A 1 85 ? -1.629 11.481 12.601 1.00 95.69 85 GLY A CA 1
ATOM 683 C C . GLY A 1 85 ? -0.840 10.412 11.832 1.00 95.69 85 GLY A C 1
ATOM 684 O O . GLY A 1 85 ? 0.243 10.700 11.324 1.00 95.69 85 GLY A O 1
ATOM 685 N N . ARG A 1 86 ? -1.381 9.191 11.706 1.00 94.69 86 ARG A N 1
ATOM 686 C CA . ARG A 1 86 ? -0.773 8.109 10.908 1.00 94.69 86 ARG A CA 1
ATOM 687 C C . ARG A 1 86 ? -0.820 8.424 9.414 1.00 94.69 86 ARG A C 1
ATOM 689 O O . ARG A 1 86 ? 0.198 8.244 8.755 1.00 94.69 86 ARG A O 1
ATOM 696 N N . GLU A 1 87 ? -1.936 8.967 8.929 1.00 94.56 87 GLU A N 1
ATOM 697 C CA . GLU A 1 87 ? -2.078 9.451 7.548 1.00 94.56 87 GLU A CA 1
ATOM 698 C C . GLU A 1 87 ? -1.001 10.492 7.218 1.00 94.56 87 GLU A C 1
ATOM 700 O O . GLU A 1 87 ? -0.231 10.312 6.280 1.00 94.56 87 GLU A O 1
ATOM 705 N N . ARG A 1 88 ? -0.852 11.532 8.052 1.00 96.12 88 ARG A N 1
ATOM 706 C CA . ARG A 1 88 ? 0.163 12.580 7.839 1.00 96.12 88 ARG A CA 1
ATOM 707 C C . ARG A 1 88 ? 1.586 12.024 7.801 1.00 96.12 88 ARG A C 1
ATOM 709 O O . ARG A 1 88 ? 2.355 12.382 6.912 1.00 96.12 88 ARG A O 1
ATOM 716 N N . ARG A 1 89 ? 1.938 11.132 8.737 1.00 96.06 89 ARG A N 1
ATOM 717 C CA . ARG A 1 89 ? 3.261 10.480 8.764 1.00 96.06 89 ARG A CA 1
ATOM 718 C C . ARG A 1 89 ? 3.500 9.632 7.517 1.00 96.06 89 ARG A C 1
ATOM 720 O O . ARG A 1 89 ? 4.604 9.646 6.986 1.00 96.06 89 ARG A O 1
ATOM 727 N N . PHE A 1 90 ? 2.483 8.908 7.052 1.00 96.12 90 PHE A N 1
ATOM 728 C CA . PHE A 1 90 ? 2.589 8.071 5.860 1.00 96.12 90 PHE A CA 1
ATOM 729 C C . PHE A 1 90 ? 2.749 8.912 4.589 1.00 96.12 90 PHE A C 1
ATOM 731 O O . PHE A 1 90 ? 3.601 8.605 3.755 1.00 96.12 90 PHE A O 1
ATOM 738 N N . SER A 1 91 ? 2.004 10.012 4.475 1.00 95.44 91 SER A N 1
ATOM 739 C CA . SER A 1 91 ? 2.135 10.969 3.373 1.00 95.44 91 SER A CA 1
ATOM 740 C C . SER A 1 91 ? 3.508 11.639 3.361 1.00 95.44 91 SER A C 1
ATOM 742 O O . SER A 1 91 ? 4.144 11.701 2.311 1.00 95.44 91 SER A O 1
ATOM 744 N N . ALA A 1 92 ? 4.016 12.057 4.526 1.00 96.94 92 ALA A N 1
ATOM 745 C CA . ALA A 1 92 ? 5.363 12.612 4.655 1.00 96.94 92 ALA A CA 1
ATOM 746 C C . ALA A 1 92 ? 6.447 11.589 4.280 1.00 96.94 92 ALA A C 1
ATOM 748 O O . ALA A 1 92 ? 7.341 11.905 3.500 1.00 96.94 92 ALA A O 1
ATOM 749 N N . LEU A 1 93 ? 6.338 10.346 4.764 1.00 95.81 93 LEU A N 1
ATOM 750 C CA . LEU A 1 93 ? 7.250 9.259 4.399 1.00 95.81 93 LEU A CA 1
ATOM 751 C C . LEU A 1 93 ? 7.218 8.981 2.890 1.00 95.81 93 LEU A C 1
ATOM 753 O O . LEU A 1 93 ? 8.264 8.852 2.261 1.00 95.81 93 LEU A O 1
ATOM 757 N N . SER A 1 94 ? 6.025 8.927 2.298 1.00 95.50 94 SER A N 1
ATOM 758 C CA . SER A 1 94 ? 5.847 8.704 0.860 1.00 95.50 94 SER A CA 1
ATOM 759 C C . SER A 1 94 ? 6.476 9.822 0.032 1.00 95.50 94 SER A C 1
ATOM 761 O O . SER A 1 94 ? 7.117 9.548 -0.983 1.00 95.50 94 SER A O 1
ATOM 763 N N . LEU A 1 95 ? 6.323 11.075 0.466 1.00 96.75 95 LEU A N 1
ATOM 764 C CA . LEU A 1 95 ? 6.956 12.225 -0.172 1.00 96.75 95 LEU A CA 1
ATOM 765 C C . LEU A 1 95 ? 8.483 12.163 -0.040 1.00 96.75 95 LEU A C 1
ATOM 767 O O . LEU A 1 95 ? 9.181 12.313 -1.040 1.00 96.75 95 LEU A O 1
ATOM 771 N N . ALA A 1 96 ? 8.996 11.868 1.156 1.00 96.50 96 ALA A N 1
ATOM 772 C CA . ALA A 1 96 ? 10.427 11.721 1.401 1.00 96.50 96 ALA A CA 1
ATOM 773 C C . ALA A 1 96 ? 11.040 10.629 0.514 1.00 96.50 96 ALA A C 1
ATOM 775 O O . ALA A 1 96 ? 12.060 10.864 -0.129 1.00 96.50 96 ALA A O 1
ATOM 776 N N . ILE A 1 97 ? 10.381 9.469 0.395 1.00 94.19 97 ILE A N 1
ATOM 777 C CA . ILE A 1 97 ? 10.813 8.393 -0.506 1.00 94.19 97 ILE A CA 1
ATOM 778 C C . ILE A 1 97 ? 10.815 8.878 -1.958 1.00 94.19 97 ILE A C 1
ATOM 780 O O . ILE A 1 97 ? 11.803 8.668 -2.655 1.00 94.19 97 ILE A O 1
ATOM 784 N N . ARG A 1 98 ? 9.753 9.550 -2.425 1.00 93.94 98 ARG A N 1
ATOM 785 C CA . ARG A 1 98 ? 9.670 10.067 -3.806 1.00 93.94 98 ARG A CA 1
ATOM 786 C C . ARG A 1 98 ? 10.789 11.056 -4.134 1.00 93.94 98 ARG A C 1
ATOM 788 O O . ARG A 1 98 ? 11.298 11.019 -5.249 1.00 93.94 98 ARG A O 1
ATOM 795 N N . ILE A 1 99 ? 11.175 11.900 -3.178 1.00 96.62 99 ILE A N 1
ATOM 796 C CA . ILE A 1 99 ? 12.253 12.887 -3.335 1.00 96.62 99 ILE A CA 1
ATOM 797 C C . ILE A 1 99 ? 13.636 12.228 -3.244 1.00 96.62 99 ILE A C 1
ATOM 799 O O . ILE A 1 99 ? 14.545 12.614 -3.972 1.00 96.62 99 ILE A O 1
ATOM 803 N N . ALA A 1 100 ? 13.805 11.222 -2.384 1.00 94.00 100 ALA A N 1
ATOM 804 C CA . ALA A 1 100 ? 15.081 10.534 -2.203 1.00 94.00 100 ALA A CA 1
ATOM 805 C C . ALA A 1 100 ? 15.383 9.524 -3.324 1.00 94.00 100 ALA A C 1
ATOM 807 O O . ALA A 1 100 ? 16.541 9.319 -3.678 1.00 94.00 100 ALA A O 1
ATOM 808 N N . LEU A 1 101 ? 14.358 8.894 -3.911 1.00 91.62 101 LEU A N 1
ATOM 809 C CA . LEU A 1 101 ? 14.504 7.814 -4.896 1.00 91.62 101 LEU A CA 1
ATOM 810 C C . LEU A 1 101 ? 15.354 8.173 -6.140 1.00 91.62 101 LEU A C 1
ATOM 812 O O . LEU A 1 101 ? 16.097 7.305 -6.609 1.00 91.62 101 LEU A O 1
ATOM 816 N N . PRO A 1 102 ? 15.307 9.403 -6.694 1.00 91.56 102 PRO A N 1
ATOM 817 C CA . PRO A 1 102 ? 16.210 9.834 -7.762 1.00 91.56 102 PRO A CA 1
ATOM 818 C C . PRO A 1 102 ? 17.695 9.801 -7.380 1.00 91.56 102 PRO A C 1
ATOM 820 O O . PRO A 1 102 ? 18.515 9.514 -8.249 1.00 91.56 102 PRO A O 1
ATOM 823 N N . LEU A 1 103 ? 18.026 10.039 -6.105 1.00 92.75 103 LEU A N 1
ATOM 824 C CA . LEU A 1 103 ? 19.399 10.047 -5.580 1.00 92.75 103 LEU A CA 1
ATOM 825 C C . LEU A 1 103 ? 19.939 8.632 -5.318 1.00 92.75 103 LEU A C 1
ATOM 827 O O . LEU A 1 103 ? 21.145 8.439 -5.185 1.00 92.75 103 LEU A O 1
ATOM 831 N N . VAL A 1 104 ? 19.058 7.629 -5.250 1.00 90.06 104 VAL A N 1
ATOM 832 C CA . VAL A 1 104 ? 19.447 6.238 -5.007 1.00 90.06 104 VAL A CA 1
ATOM 833 C C . VAL A 1 104 ? 20.103 5.645 -6.265 1.00 90.06 104 VAL A C 1
ATOM 835 O O . VAL A 1 104 ? 19.486 5.646 -7.339 1.00 90.06 104 VAL A O 1
ATOM 838 N N . PRO A 1 105 ? 21.315 5.064 -6.155 1.00 89.75 105 PRO A N 1
ATOM 839 C CA . PRO A 1 105 ? 21.996 4.420 -7.272 1.00 89.75 105 PRO A CA 1
ATOM 840 C C . PRO A 1 105 ? 21.149 3.334 -7.952 1.00 89.75 105 PRO A C 1
ATOM 842 O O . PRO A 1 105 ? 20.470 2.536 -7.298 1.00 89.75 105 PRO A O 1
ATOM 845 N N . LYS A 1 106 ? 21.250 3.236 -9.286 1.00 82.88 106 LYS A N 1
ATOM 846 C CA . LYS A 1 106 ? 20.526 2.238 -10.101 1.00 82.88 106 LYS A CA 1
ATOM 847 C C . LYS A 1 106 ? 20.627 0.785 -9.592 1.00 82.88 106 LYS A C 1
ATOM 849 O O . LYS A 1 106 ? 19.607 0.101 -9.656 1.00 82.88 106 LYS A O 1
ATOM 854 N N . PRO A 1 107 ? 21.770 0.285 -9.072 1.00 82.94 107 PRO A N 1
ATOM 855 C CA . PRO A 1 107 ? 21.866 -1.089 -8.564 1.00 82.94 107 PRO A CA 1
ATOM 856 C C . PRO A 1 107 ? 20.986 -1.376 -7.340 1.00 82.94 107 PRO A C 1
ATOM 858 O O . PRO A 1 107 ? 20.594 -2.520 -7.124 1.00 82.94 107 PRO A O 1
ATOM 861 N N . ILE A 1 108 ? 20.669 -0.349 -6.551 1.00 84.88 108 ILE A N 1
ATOM 862 C CA . ILE A 1 108 ? 19.778 -0.462 -5.391 1.00 84.88 108 ILE A CA 1
ATOM 863 C C . ILE A 1 108 ? 18.329 -0.235 -5.837 1.00 84.88 108 ILE A C 1
ATOM 865 O O . ILE A 1 108 ? 17.419 -0.932 -5.402 1.00 84.88 108 ILE A O 1
ATOM 869 N N . ARG A 1 109 ? 18.119 0.721 -6.750 1.00 84.94 109 ARG A N 1
ATOM 870 C CA . ARG A 1 109 ? 16.787 1.130 -7.213 1.00 84.94 109 ARG A CA 1
ATOM 871 C C . ARG A 1 109 ? 16.106 0.124 -8.144 1.00 84.94 109 ARG A C 1
ATOM 873 O O . ARG A 1 109 ? 14.886 0.002 -8.120 1.00 84.94 109 ARG A O 1
ATOM 880 N N . VAL A 1 110 ? 16.864 -0.548 -9.007 1.00 84.50 110 VAL A N 1
ATOM 881 C CA . VAL A 1 110 ? 16.322 -1.439 -10.043 1.00 84.50 110 VAL A CA 1
ATOM 882 C C . VAL A 1 110 ? 16.673 -2.869 -9.683 1.00 84.50 110 VAL A C 1
ATOM 884 O O . VAL A 1 110 ? 17.850 -3.190 -9.612 1.00 84.50 110 VAL A O 1
ATOM 887 N N . VAL A 1 111 ? 15.687 -3.742 -9.484 1.00 84.38 111 VAL A N 1
ATOM 888 C CA . VAL A 1 111 ? 15.935 -5.160 -9.161 1.00 84.38 111 VAL A CA 1
ATOM 889 C C . VAL A 1 111 ? 16.717 -5.877 -10.279 1.00 84.38 111 VAL A C 1
ATOM 891 O O . VAL A 1 111 ? 16.593 -5.492 -11.446 1.00 84.38 111 VAL A O 1
ATOM 894 N N . PRO A 1 112 ? 17.502 -6.934 -9.974 1.00 82.38 112 PRO A N 1
ATOM 895 C CA . PRO A 1 112 ? 18.335 -7.631 -10.962 1.00 82.38 112 PRO A CA 1
ATOM 896 C C . PRO A 1 112 ? 17.590 -8.025 -12.242 1.00 82.38 112 PRO A C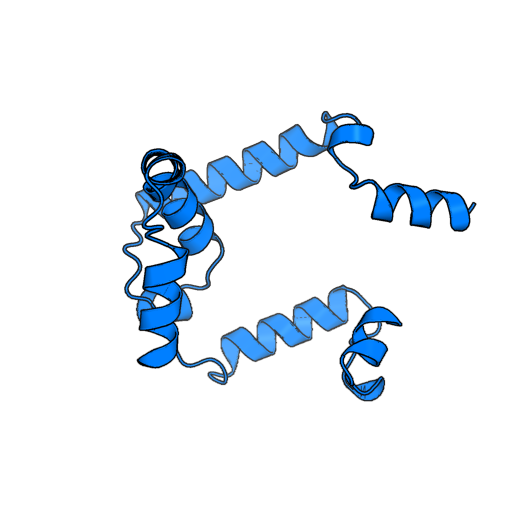 1
ATOM 898 O O . PRO A 1 112 ? 18.087 -7.775 -13.338 1.00 82.38 112 PRO A O 1
ATOM 901 N N . ASN A 1 113 ? 16.367 -8.539 -12.099 1.00 81.38 113 ASN A N 1
ATOM 902 C CA . ASN A 1 113 ? 15.543 -9.000 -13.218 1.00 81.38 113 ASN A CA 1
ATOM 903 C C . ASN A 1 113 ? 15.126 -7.848 -14.144 1.00 81.38 113 ASN A C 1
ATOM 905 O O . ASN A 1 113 ? 15.155 -7.986 -15.363 1.00 81.38 113 ASN A O 1
ATOM 909 N N . ALA A 1 114 ? 14.798 -6.683 -13.578 1.00 79.38 114 ALA A N 1
ATOM 910 C CA . ALA A 1 114 ? 14.464 -5.494 -14.357 1.00 79.38 114 ALA A CA 1
ATOM 911 C C . ALA A 1 114 ? 15.701 -4.936 -15.081 1.00 79.38 114 ALA A C 1
ATOM 913 O O . ALA A 1 114 ? 15.613 -4.569 -16.249 1.00 79.38 114 ALA A O 1
ATOM 914 N N . ARG A 1 115 ? 16.881 -4.971 -14.442 1.00 79.31 115 ARG A N 1
ATOM 915 C CA . ARG A 1 115 ? 18.150 -4.597 -15.095 1.00 79.31 115 ARG A CA 1
ATOM 916 C C . ARG A 1 115 ? 18.510 -5.532 -16.249 1.00 79.31 115 ARG A C 1
ATOM 918 O O . ARG A 1 115 ? 19.087 -5.076 -17.231 1.00 79.31 115 ARG A O 1
ATOM 925 N N . ALA A 1 116 ? 18.245 -6.831 -16.109 1.00 79.38 116 ALA A N 1
ATOM 926 C CA . ALA A 1 116 ? 18.480 -7.809 -17.169 1.00 79.38 116 ALA A CA 1
ATOM 927 C C . ALA A 1 116 ? 17.561 -7.540 -18.371 1.00 79.38 116 ALA A C 1
ATOM 929 O O . ALA A 1 116 ? 18.040 -7.461 -19.499 1.00 79.38 116 ALA A O 1
ATOM 930 N N . ALA A 1 117 ? 16.275 -7.277 -18.119 1.00 79.12 117 ALA A N 1
ATOM 931 C CA . ALA A 1 117 ? 15.315 -6.927 -19.164 1.00 79.12 117 ALA A CA 1
ATOM 932 C C . ALA A 1 117 ? 15.644 -5.600 -19.878 1.00 79.12 117 ALA A C 1
ATOM 934 O O . ALA A 1 117 ? 15.486 -5.507 -21.091 1.00 79.12 117 ALA A O 1
ATOM 935 N N . GLU A 1 118 ? 16.127 -4.576 -19.161 1.00 79.81 118 GLU A N 1
ATOM 936 C CA . GLU A 1 118 ? 16.582 -3.315 -19.774 1.00 79.81 118 GLU A CA 1
ATOM 937 C C . GLU A 1 118 ? 17.814 -3.503 -20.667 1.00 79.81 118 GLU A C 1
ATOM 939 O O . GLU A 1 118 ? 17.919 -2.843 -21.699 1.00 79.81 118 GLU A O 1
ATOM 944 N N . ARG A 1 119 ? 18.735 -4.404 -20.293 1.00 78.88 119 ARG A N 1
ATOM 945 C CA . ARG A 1 119 ? 19.915 -4.731 -21.109 1.00 78.88 119 ARG A CA 1
ATOM 946 C C . ARG A 1 119 ? 19.549 -5.470 -22.389 1.00 78.88 119 ARG A C 1
ATOM 948 O O . ARG A 1 119 ? 20.128 -5.169 -23.414 1.00 78.88 119 ARG A O 1
ATOM 955 N N . MET A 1 120 ? 18.581 -6.384 -22.333 1.00 73.94 120 MET A N 1
ATOM 956 C CA . MET A 1 120 ? 18.090 -7.126 -23.506 1.00 73.94 120 MET A CA 1
ATOM 957 C C . MET A 1 120 ? 17.300 -6.259 -24.499 1.00 73.94 120 MET A C 1
ATOM 959 O O . MET A 1 120 ? 17.035 -6.694 -25.614 1.00 73.94 120 MET A O 1
ATOM 963 N N . ARG A 1 121 ? 16.869 -5.061 -24.085 1.00 68.31 121 ARG A N 1
ATOM 964 C CA . ARG A 1 121 ? 16.165 -4.088 -24.936 1.00 68.31 121 ARG A CA 1
ATOM 965 C C . ARG A 1 121 ? 17.097 -3.078 -25.616 1.00 68.31 121 ARG A C 1
ATOM 967 O O . ARG A 1 121 ? 16.592 -2.242 -26.361 1.00 68.31 121 ARG A O 1
ATOM 974 N N . ARG A 1 122 ? 18.395 -3.096 -25.302 1.00 53.00 122 ARG A N 1
ATOM 975 C CA . ARG A 1 122 ? 19.435 -2.300 -25.968 1.00 53.00 122 ARG A CA 1
ATOM 976 C C . ARG A 1 122 ? 20.161 -3.167 -26.978 1.00 53.00 122 ARG A C 1
ATOM 978 O O . ARG A 1 122 ? 20.532 -2.596 -28.020 1.00 53.00 122 ARG A O 1
#

Foldseek 3Di:
DVVCVVVVNDPVNDQPDPVSVVVVVVCCQPVPVDALDPVNLVVCCCVLCPPDPVCNVCSVVVLLQVLQPDDPRVCVRNVRDDDPVSNVVSVVVVVVCVVCLVVDDPPVNADPVRVVVVVVVD

Sequence (122 aa):
KELARLFGIREENIPPRLPDFDLYLRRMLSAGALAVGPRAKLLARDILYPRQWGLRPAGPLFRFITAGLLPQALRSGYELRWSVGRERRFSALSLAIRIALPLVPKPIRVVPNARAAERMRR

pLDDT: mean 88.6, std 6.86, range [53.0, 96.94]